Protein AF-A0A1L8ZB90-F1 (afdb_monomer_lite)

Structure (mmCIF, N/CA/C/O backbone):
data_AF-A0A1L8ZB90-F1
#
_entry.id   AF-A0A1L8ZB90-F1
#
loop_
_atom_site.group_PDB
_atom_site.id
_atom_site.type_symbol
_atom_site.label_atom_id
_atom_site.label_alt_id
_atom_site.label_comp_id
_atom_site.label_asym_id
_atom_site.label_entity_id
_atom_site.label_seq_id
_atom_site.pdbx_PDB_ins_code
_atom_site.Cartn_x
_atom_site.Cartn_y
_atom_site.Cartn_z
_atom_site.occupancy
_atom_site.B_iso_or_equiv
_atom_site.auth_seq_id
_atom_site.auth_comp_id
_atom_site.auth_asym_id
_atom_site.auth_atom_id
_atom_site.pdbx_PDB_model_num
ATOM 1 N N . PRO A 1 1 ? -13.145 5.309 1.805 1.00 86.44 1 PRO A N 1
ATOM 2 C CA . PRO A 1 1 ? -12.416 5.877 2.967 1.00 86.44 1 PRO A CA 1
ATOM 3 C C . PRO A 1 1 ? -12.798 7.351 3.095 1.00 86.44 1 PRO A C 1
ATOM 5 O O . PRO A 1 1 ? -12.930 8.012 2.069 1.00 86.44 1 PRO A O 1
ATOM 8 N N . ASN A 1 2 ? -13.015 7.847 4.309 1.00 92.38 2 ASN A N 1
ATOM 9 C CA . ASN A 1 2 ? -13.308 9.267 4.544 1.00 92.38 2 ASN A CA 1
ATOM 10 C C . ASN A 1 2 ? -12.031 10.081 4.822 1.00 92.38 2 ASN A C 1
ATOM 12 O O . ASN A 1 2 ? -12.013 11.290 4.612 1.00 92.38 2 ASN A O 1
ATOM 16 N N . LYS A 1 3 ? -10.950 9.420 5.250 1.00 95.19 3 LYS A N 1
ATOM 17 C CA . LYS A 1 3 ? -9.630 10.016 5.480 1.00 95.19 3 LYS A CA 1
ATOM 18 C C . LYS A 1 3 ? -8.533 8.997 5.181 1.00 95.19 3 LYS A C 1
ATOM 20 O O . LYS A 1 3 ? -8.748 7.792 5.315 1.00 95.19 3 LYS A O 1
ATOM 25 N N . PHE A 1 4 ? -7.347 9.477 4.822 1.00 96.38 4 PHE A N 1
ATOM 26 C CA . PHE A 1 4 ? -6.138 8.660 4.764 1.00 96.38 4 PHE A CA 1
ATOM 27 C C . PHE A 1 4 ? -4.920 9.424 5.297 1.00 96.38 4 PHE A C 1
ATOM 29 O O . PHE A 1 4 ? -4.939 10.652 5.379 1.00 96.38 4 PHE A O 1
ATOM 36 N N . SER A 1 5 ? -3.873 8.687 5.663 1.00 97.44 5 SER A N 1
ATOM 37 C CA . SER A 1 5 ? -2.557 9.213 6.027 1.00 97.44 5 SER A CA 1
ATOM 38 C C . SER A 1 5 ? -1.475 8.339 5.408 1.00 97.44 5 SER A C 1
ATOM 40 O O . SER A 1 5 ? -1.457 7.132 5.640 1.00 97.44 5 SER A O 1
ATOM 42 N N . ILE A 1 6 ? -0.566 8.936 4.637 1.00 97.94 6 ILE A N 1
ATOM 43 C CA . ILE A 1 6 ? 0.613 8.231 4.118 1.00 97.94 6 ILE A CA 1
ATOM 44 C C . ILE A 1 6 ? 1.630 8.116 5.253 1.00 97.94 6 ILE A C 1
ATOM 46 O O . ILE A 1 6 ? 1.935 9.104 5.917 1.00 97.94 6 ILE A O 1
ATOM 50 N N . ILE A 1 7 ? 2.123 6.903 5.481 1.00 97.94 7 ILE A N 1
ATOM 51 C CA . ILE A 1 7 ? 3.121 6.591 6.509 1.00 97.94 7 ILE A CA 1
ATOM 52 C C . ILE A 1 7 ? 4.505 6.550 5.883 1.00 97.94 7 ILE A C 1
ATOM 54 O O . ILE A 1 7 ? 5.449 7.133 6.403 1.00 97.94 7 ILE A O 1
ATOM 58 N N . GLU A 1 8 ? 4.621 5.841 4.764 1.00 98.19 8 GLU A N 1
ATOM 59 C CA . GLU A 1 8 ? 5.894 5.592 4.108 1.00 98.19 8 GLU A CA 1
ATOM 60 C C . GLU A 1 8 ? 5.679 5.521 2.602 1.00 98.19 8 GLU A C 1
ATOM 62 O O . GLU A 1 8 ? 4.748 4.868 2.126 1.00 98.19 8 GLU A O 1
ATOM 67 N N . THR A 1 9 ? 6.590 6.146 1.864 1.00 98.25 9 THR A N 1
ATOM 68 C CA . THR A 1 9 ? 6.721 5.986 0.419 1.00 98.25 9 THR A CA 1
ATOM 69 C C . THR A 1 9 ? 8.157 5.591 0.124 1.00 98.25 9 THR A C 1
ATOM 71 O O . THR A 1 9 ? 9.085 6.323 0.460 1.00 98.25 9 THR A O 1
ATOM 74 N N . THR A 1 10 ? 8.347 4.447 -0.521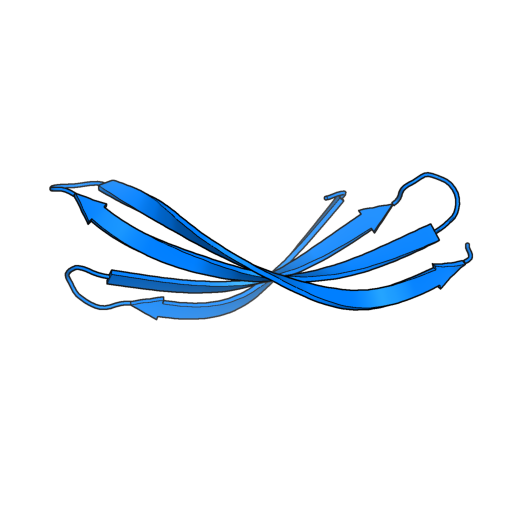 1.00 98.06 10 THR A N 1
ATOM 75 C CA . THR A 1 10 ? 9.651 3.980 -1.002 1.00 98.06 10 THR A CA 1
ATOM 76 C C . THR A 1 10 ? 9.546 3.639 -2.479 1.00 98.06 10 THR A C 1
ATOM 78 O O . THR A 1 10 ? 8.561 3.049 -2.914 1.00 98.06 10 THR A O 1
ATOM 81 N N . TYR A 1 11 ? 10.531 4.038 -3.281 1.00 96.56 11 TYR A N 1
ATOM 82 C CA . TYR A 1 11 ? 10.530 3.758 -4.714 1.00 96.56 11 TYR A CA 1
ATOM 83 C C . TYR A 1 11 ? 11.945 3.650 -5.277 1.00 96.56 11 TYR A C 1
ATOM 85 O O . TYR A 1 11 ? 12.905 4.171 -4.714 1.00 96.56 11 TYR A O 1
ATOM 93 N N . SER A 1 12 ? 12.036 2.935 -6.391 1.00 95.88 12 SER A N 1
ATOM 94 C CA . SER A 1 12 ? 13.185 2.846 -7.285 1.00 95.88 12 SER A CA 1
ATOM 95 C C . SER A 1 12 ? 12.793 3.391 -8.662 1.00 95.88 12 SER A C 1
ATOM 97 O O . SER A 1 12 ? 11.693 3.915 -8.841 1.00 95.88 12 SER A O 1
ATOM 99 N N . ASP A 1 13 ? 13.649 3.215 -9.665 1.00 95.50 13 ASP A N 1
ATOM 100 C CA . ASP A 1 13 ? 13.329 3.616 -11.038 1.00 95.50 13 ASP A CA 1
ATOM 101 C C . ASP A 1 13 ? 12.181 2.809 -11.663 1.00 95.50 13 ASP A C 1
ATOM 103 O O . ASP A 1 13 ? 11.553 3.281 -12.611 1.00 95.50 13 ASP A O 1
ATOM 107 N N . THR A 1 14 ? 11.889 1.603 -11.154 1.00 96.75 14 THR A N 1
ATOM 108 C CA . THR A 1 14 ? 10.935 0.665 -11.783 1.00 96.75 14 THR A CA 1
ATOM 109 C C . THR A 1 14 ? 9.825 0.162 -10.860 1.00 96.75 14 THR A C 1
ATOM 111 O O . THR A 1 14 ? 8.807 -0.339 -11.343 1.00 96.75 14 THR A O 1
ATOM 114 N N . SER A 1 15 ? 9.981 0.297 -9.543 1.00 97.62 15 SER A N 1
ATOM 115 C CA . SER A 1 15 ? 9.034 -0.213 -8.546 1.00 97.62 15 SER A CA 1
ATOM 116 C C . SER A 1 15 ? 8.826 0.773 -7.401 1.00 97.62 15 SER A C 1
ATOM 118 O O . SER A 1 15 ? 9.679 1.613 -7.125 1.00 97.62 15 SER A O 1
ATOM 120 N N . GLY A 1 16 ? 7.680 0.678 -6.737 1.00 98.00 16 GLY A N 1
ATOM 121 C CA . GLY A 1 16 ? 7.336 1.527 -5.605 1.00 98.00 16 GLY A CA 1
ATOM 122 C C . GLY A 1 16 ? 6.494 0.788 -4.580 1.00 98.00 16 GLY A C 1
ATOM 123 O O . GLY A 1 16 ? 5.867 -0.228 -4.877 1.00 98.00 16 GLY A O 1
ATOM 124 N N . LYS A 1 17 ? 6.478 1.308 -3.362 1.00 98.38 17 LYS A N 1
ATOM 125 C CA . LYS A 1 17 ? 5.658 0.842 -2.252 1.00 98.38 17 LYS A CA 1
ATOM 126 C C . LYS A 1 17 ? 5.156 2.063 -1.488 1.00 98.38 17 LYS A C 1
ATOM 128 O O . LYS A 1 17 ? 5.951 2.909 -1.082 1.00 98.38 17 LYS A O 1
ATOM 133 N N . VAL A 1 18 ? 3.847 2.144 -1.273 1.00 98.62 18 VAL A N 1
ATOM 134 C CA . VAL A 1 18 ? 3.228 3.169 -0.420 1.00 98.62 18 VAL A CA 1
ATOM 135 C C . VAL A 1 18 ? 2.473 2.477 0.697 1.00 98.62 18 VAL A C 1
ATOM 137 O O . VAL A 1 18 ? 1.615 1.637 0.437 1.00 98.62 18 VAL A O 1
ATOM 140 N N . ILE A 1 19 ? 2.776 2.845 1.936 1.00 98.56 19 ILE A N 1
ATOM 141 C CA . ILE A 1 19 ? 2.047 2.395 3.119 1.00 98.56 19 ILE A CA 1
ATOM 142 C C . ILE A 1 19 ? 1.165 3.548 3.586 1.00 9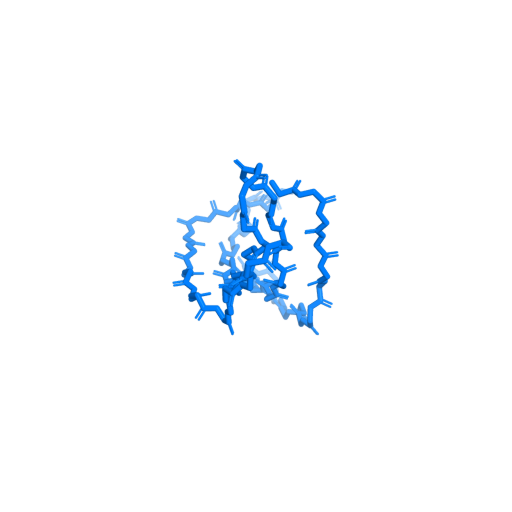8.56 19 ILE A C 1
ATOM 144 O O . ILE A 1 19 ? 1.662 4.64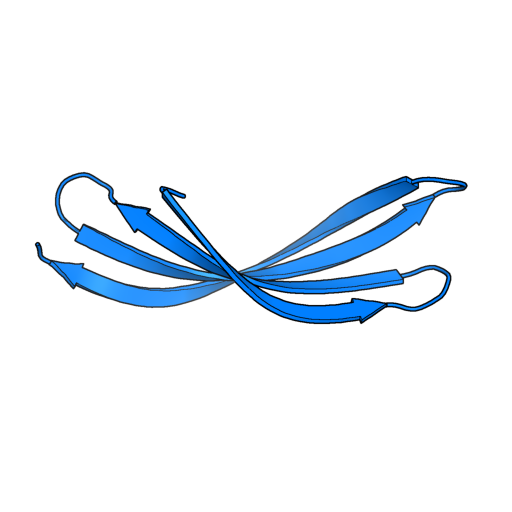6 3.847 1.00 98.56 19 ILE A O 1
ATOM 148 N N . ALA A 1 20 ? -0.137 3.306 3.701 1.00 98.38 20 ALA A N 1
ATOM 149 C CA . ALA A 1 20 ? -1.103 4.306 4.133 1.00 98.38 20 ALA A CA 1
ATOM 150 C C . ALA A 1 20 ? -2.121 3.722 5.114 1.00 98.38 20 ALA A C 1
ATOM 152 O O . ALA A 1 20 ? -2.639 2.623 4.912 1.00 98.38 20 ALA A O 1
ATOM 153 N N . ASP A 1 21 ? -2.453 4.490 6.146 1.00 98.19 21 ASP A N 1
ATOM 154 C CA . ASP A 1 21 ? -3.617 4.216 6.982 1.00 98.19 21 ASP A CA 1
ATOM 155 C C . ASP A 1 21 ? -4.847 4.858 6.341 1.00 98.19 21 ASP A C 1
ATOM 157 O O . ASP A 1 21 ? -4.870 6.058 6.061 1.00 98.19 21 ASP A O 1
ATOM 161 N N . LEU A 1 22 ? -5.870 4.047 6.089 1.00 97.94 22 LEU A N 1
ATOM 162 C CA . LEU A 1 22 ? -7.170 4.459 5.582 1.00 97.94 22 LEU A CA 1
ATOM 163 C C . LEU A 1 22 ? -8.200 4.319 6.698 1.00 97.94 22 LEU A C 1
ATOM 165 O O . LEU A 1 22 ? -8.309 3.274 7.345 1.00 97.94 22 LEU A O 1
ATOM 169 N N . TYR A 1 23 ? -8.987 5.373 6.872 1.00 96.38 23 TYR A N 1
ATOM 170 C CA . TYR A 1 23 ? -10.068 5.435 7.840 1.00 96.38 23 TYR A CA 1
ATOM 171 C C . TYR A 1 23 ? -11.405 5.355 7.106 1.00 96.38 23 TYR A C 1
ATOM 173 O O . TYR A 1 23 ? -11.587 5.909 6.012 1.00 96.38 23 TYR A O 1
ATOM 181 N N . PHE A 1 24 ? -12.325 4.605 7.693 1.00 95.75 24 PHE A N 1
ATOM 182 C CA . PHE A 1 24 ? -13.659 4.364 7.176 1.00 95.75 24 PHE A CA 1
ATOM 183 C C . PHE A 1 24 ? -14.674 4.654 8.273 1.00 95.75 24 PHE A C 1
ATOM 185 O O . PHE A 1 24 ? -14.415 4.443 9.458 1.00 95.75 24 PHE A O 1
ATOM 192 N N . ASP A 1 25 ? -15.830 5.120 7.832 1.00 93.81 25 ASP A N 1
ATOM 193 C CA . ASP A 1 25 ? -17.032 5.269 8.632 1.00 93.81 25 ASP A CA 1
ATOM 194 C C . ASP A 1 25 ? -18.131 4.511 7.879 1.00 93.81 25 ASP A C 1
ATOM 196 O O . ASP A 1 25 ? -18.401 4.832 6.718 1.00 93.81 25 ASP A O 1
ATOM 200 N N . ASP A 1 26 ? -18.682 3.467 8.497 1.00 89.25 26 ASP A N 1
ATOM 201 C CA . ASP A 1 26 ? -19.754 2.642 7.919 1.00 89.25 26 ASP A CA 1
ATOM 202 C C . ASP A 1 26 ? -21.153 2.993 8.459 1.00 89.25 26 ASP A C 1
ATOM 204 O O . ASP A 1 26 ? -22.133 2.319 8.150 1.00 89.25 26 ASP A O 1
ATOM 208 N N . GLY A 1 27 ? -21.256 4.061 9.253 1.00 90.81 27 GLY A N 1
ATOM 209 C CA . GLY A 1 27 ? -22.475 4.464 9.944 1.00 90.81 27 GLY A CA 1
ATOM 210 C C . GLY A 1 27 ? -22.507 4.047 11.414 1.00 90.81 27 GLY A C 1
ATOM 211 O O . GLY A 1 27 ? -22.984 4.848 12.217 1.00 90.81 27 GLY A O 1
ATOM 212 N N . GLN A 1 28 ? -21.938 2.896 11.786 1.00 91.81 28 GLN A N 1
ATOM 213 C CA . GLN A 1 28 ? -21.950 2.353 13.156 1.00 91.81 28 GLN A CA 1
ATOM 214 C C . GLN A 1 28 ? -20.561 2.299 13.804 1.00 91.81 28 GLN A C 1
ATOM 216 O O . GLN A 1 28 ? -20.432 2.505 15.010 1.00 91.81 28 GLN A O 1
ATOM 221 N N . PHE A 1 29 ? -19.517 2.088 13.007 1.00 92.81 29 PHE A N 1
ATOM 222 C CA . PHE A 1 29 ? -18.145 1.935 13.463 1.00 92.81 29 PHE A CA 1
ATOM 223 C C . PHE A 1 29 ? -17.200 2.888 12.734 1.00 92.81 29 PHE A C 1
ATOM 225 O O . PHE A 1 29 ? -17.343 3.193 11.546 1.00 92.81 29 PHE A O 1
ATOM 232 N N . TYR A 1 30 ? -16.165 3.304 13.455 1.00 94.12 30 TYR A N 1
ATOM 233 C CA . TYR A 1 30 ? -14.931 3.803 12.875 1.00 94.12 30 TYR A CA 1
ATOM 234 C C . TYR A 1 30 ? -13.972 2.633 12.677 1.00 94.12 30 TYR A C 1
ATOM 236 O O . TYR A 1 30 ? -13.594 1.950 13.631 1.00 94.12 30 TYR A O 1
ATOM 244 N N . ILE A 1 31 ? -13.552 2.412 11.435 1.00 95.94 31 ILE A N 1
ATOM 245 C CA . ILE A 1 31 ? -12.646 1.320 11.072 1.00 95.94 31 ILE A CA 1
ATOM 246 C C . ILE A 1 31 ? -11.356 1.923 10.529 1.00 95.94 31 ILE A C 1
ATOM 248 O O . ILE A 1 31 ? -11.386 2.756 9.621 1.00 95.94 31 ILE A O 1
ATOM 252 N N . SER A 1 32 ? -10.214 1.474 11.045 1.00 96.00 32 SER A N 1
ATOM 253 C CA . SER A 1 32 ? -8.900 1.803 10.497 1.00 96.00 32 SER A CA 1
ATOM 254 C C . SER A 1 32 ? -8.261 0.572 9.866 1.00 96.00 32 SER A C 1
ATOM 256 O O . SER A 1 32 ? -8.254 -0.527 10.433 1.00 96.00 32 SER A O 1
ATOM 258 N N . LYS A 1 33 ? -7.711 0.756 8.667 1.00 97.94 33 LYS A N 1
ATOM 259 C CA . LYS A 1 33 ? -6.979 -0.280 7.939 1.00 97.94 33 LYS A CA 1
ATOM 260 C C . LYS A 1 33 ? -5.668 0.283 7.422 1.00 97.94 33 LYS A C 1
ATOM 262 O O . LYS A 1 33 ? -5.644 1.399 6.914 1.00 97.94 33 LYS A O 1
ATOM 267 N N . ARG A 1 34 ? -4.608 -0.512 7.479 1.00 98.25 34 ARG A N 1
ATOM 268 C CA . ARG A 1 34 ? -3.332 -0.214 6.835 1.00 98.25 34 ARG A CA 1
ATOM 269 C C . ARG A 1 34 ? -3.271 -0.905 5.487 1.00 98.25 34 ARG A C 1
ATOM 271 O O . ARG A 1 34 ? -3.429 -2.122 5.408 1.00 98.25 34 ARG A O 1
ATOM 278 N N . TYR A 1 35 ? -3.048 -0.117 4.449 1.00 98.44 35 TYR A N 1
ATOM 279 C CA . TYR A 1 35 ? -2.814 -0.589 3.096 1.00 98.44 35 TYR A CA 1
ATOM 280 C C . TYR A 1 35 ? -1.332 -0.463 2.772 1.00 98.44 35 TYR A C 1
ATOM 282 O O . TYR A 1 35 ? -0.738 0.592 2.991 1.00 98.44 35 TYR A O 1
ATOM 290 N N . THR A 1 36 ? -0.765 -1.520 2.206 1.00 98.62 36 THR A N 1
ATOM 291 C CA . THR A 1 36 ? 0.541 -1.487 1.546 1.00 98.62 36 THR A CA 1
ATOM 292 C C . THR A 1 36 ? 0.293 -1.681 0.062 1.00 98.62 36 THR A C 1
ATOM 294 O O . THR A 1 36 ? -0.054 -2.779 -0.358 1.00 98.62 36 THR A O 1
ATOM 297 N N . PHE A 1 37 ? 0.430 -0.617 -0.719 1.00 98.56 37 PHE A N 1
ATOM 298 C CA . PHE A 1 37 ? 0.275 -0.630 -2.170 1.00 98.56 37 PHE A CA 1
ATOM 299 C C . PHE A 1 37 ? 1.625 -0.869 -2.834 1.00 98.56 37 PHE A C 1
ATOM 301 O O . PHE A 1 37 ? 2.594 -0.183 -2.505 1.00 98.56 37 PHE A O 1
ATOM 308 N N . PHE A 1 38 ? 1.674 -1.783 -3.799 1.00 98.56 38 PHE A N 1
ATOM 309 C CA . PHE A 1 38 ? 2.854 -2.041 -4.614 1.00 98.56 38 PHE A CA 1
ATOM 310 C C . PHE A 1 38 ? 2.654 -1.484 -6.015 1.00 98.56 38 PHE A C 1
ATOM 312 O O . PHE A 1 38 ? 1.657 -1.754 -6.687 1.00 98.56 38 PHE A O 1
ATOM 319 N N . PHE A 1 39 ? 3.636 -0.709 -6.459 1.00 98.44 39 PHE A N 1
ATOM 320 C CA . PHE A 1 39 ? 3.618 -0.017 -7.730 1.00 98.44 39 PHE A CA 1
ATOM 321 C C . PHE A 1 39 ? 4.685 -0.559 -8.665 1.00 98.44 39 PHE A C 1
ATOM 323 O O . PHE A 1 39 ? 5.784 -0.929 -8.244 1.00 98.44 39 PHE A O 1
ATOM 330 N N . LYS A 1 40 ? 4.371 -0.535 -9.956 1.00 98.12 40 LYS A N 1
ATOM 331 C CA . LYS A 1 40 ? 5.323 -0.780 -11.034 1.00 98.12 40 LYS A CA 1
ATOM 332 C C . LYS A 1 40 ? 5.230 0.356 -12.043 1.00 98.12 40 LYS A C 1
ATOM 334 O O . LYS A 1 40 ? 4.129 0.797 -12.381 1.00 98.12 40 LYS A O 1
ATOM 339 N N . LYS A 1 41 ? 6.386 0.846 -12.486 1.00 97.25 41 LYS A N 1
ATOM 340 C CA . LYS A 1 41 ? 6.476 1.886 -13.509 1.00 97.25 41 LYS A CA 1
ATOM 341 C C . LYS A 1 41 ? 6.365 1.254 -14.893 1.00 97.25 41 LYS A C 1
ATOM 343 O O . LYS A 1 41 ? 7.053 0.274 -15.179 1.00 97.25 41 LYS A O 1
ATOM 348 N N . TYR A 1 42 ? 5.518 1.830 -15.733 1.00 94.81 42 TYR A N 1
ATOM 349 C CA . TYR A 1 42 ? 5.390 1.519 -17.151 1.00 94.81 42 TYR A CA 1
ATOM 350 C C . TYR A 1 42 ? 5.605 2.811 -17.924 1.00 94.81 42 TYR A C 1
ATOM 352 O O . TYR A 1 42 ? 4.819 3.747 -17.790 1.00 94.81 42 TYR A O 1
ATOM 360 N N . ASP A 1 43 ? 6.701 2.869 -18.679 1.00 91.25 43 ASP A N 1
ATOM 361 C CA . ASP A 1 43 ? 7.167 4.053 -19.401 1.00 91.25 43 ASP A CA 1
ATOM 362 C C . ASP A 1 43 ? 7.158 5.323 -18.525 1.00 91.25 43 ASP A C 1
ATOM 364 O O . ASP A 1 43 ? 8.087 5.568 -17.749 1.00 91.25 43 ASP A O 1
ATOM 368 N N . TYR A 1 44 ? 6.091 6.118 -18.614 1.00 90.06 44 TYR A N 1
ATOM 369 C CA . TYR A 1 44 ? 5.925 7.414 -17.957 1.00 90.06 44 TYR A CA 1
ATOM 370 C C . TYR A 1 44 ? 4.887 7.430 -16.821 1.00 90.06 44 TYR A C 1
ATOM 372 O O . TYR A 1 44 ? 4.696 8.478 -16.205 1.00 90.06 44 TYR A O 1
ATOM 380 N N . TYR A 1 45 ? 4.226 6.310 -16.509 1.00 94.44 45 TYR A N 1
ATOM 381 C CA . TYR A 1 45 ? 3.217 6.246 -15.447 1.00 94.44 45 TYR A CA 1
ATOM 382 C C . TYR A 1 45 ? 3.427 5.069 -14.492 1.00 94.44 45 TYR A C 1
ATOM 384 O O . TYR A 1 45 ? 4.116 4.093 -14.781 1.00 94.44 45 TYR A O 1
ATOM 392 N N . TRP A 1 46 ? 2.838 5.186 -13.306 1.00 97.12 46 TRP A N 1
ATOM 393 C CA . TRP A 1 46 ? 2.889 4.171 -12.262 1.00 97.12 46 TRP A CA 1
ATOM 394 C C . TRP A 1 46 ? 1.525 3.511 -12.129 1.00 97.12 46 TRP A C 1
ATOM 396 O O . TRP A 1 46 ? 0.510 4.204 -12.079 1.00 97.12 46 TRP A O 1
ATOM 406 N N . ILE A 1 47 ? 1.502 2.185 -12.028 1.00 97.75 47 ILE A N 1
ATOM 407 C CA . ILE A 1 47 ? 0.283 1.437 -11.715 1.00 97.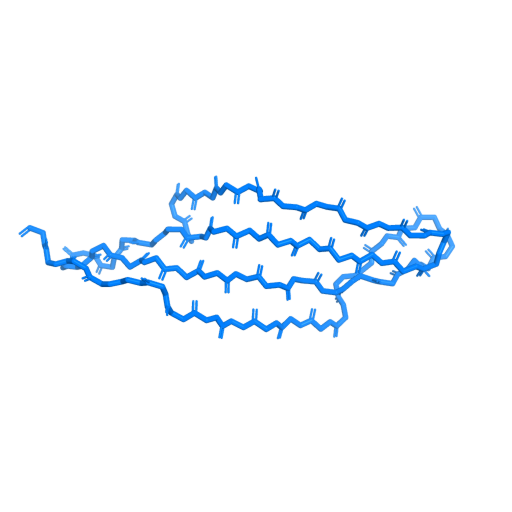75 47 ILE A CA 1
ATOM 408 C C . ILE A 1 47 ? 0.445 0.722 -10.387 1.00 97.75 47 ILE A C 1
ATOM 410 O O . ILE A 1 47 ? 1.520 0.195 -10.098 1.00 97.75 47 ILE A O 1
ATOM 414 N N . ILE A 1 48 ? -0.633 0.667 -9.613 1.00 97.88 48 ILE A N 1
ATOM 415 C CA . ILE A 1 48 ? -0.749 -0.278 -8.504 1.00 97.88 48 ILE A CA 1
ATOM 416 C C . ILE A 1 48 ? -1.007 -1.643 -9.136 1.00 97.88 48 ILE A C 1
ATOM 418 O O . ILE A 1 48 ? -1.999 -1.799 -9.846 1.00 97.88 48 ILE A O 1
ATOM 422 N N . TYR A 1 49 ? -0.118 -2.608 -8.916 1.00 97.19 49 TYR A N 1
ATOM 423 C CA . TYR A 1 49 ? -0.301 -3.970 -9.429 1.00 97.19 49 TYR A CA 1
ATOM 424 C C . TYR A 1 49 ? -0.695 -4.964 -8.335 1.00 97.19 49 TYR A C 1
ATOM 426 O O . TYR A 1 49 ? -1.221 -6.025 -8.655 1.00 97.19 49 TYR A O 1
ATOM 434 N N . ASP A 1 50 ? -0.443 -4.628 -7.069 1.00 98.38 50 AS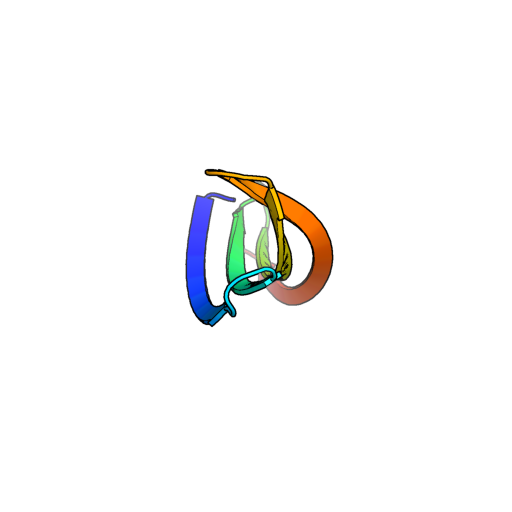P A N 1
ATOM 435 C CA . ASP A 1 50 ? -0.798 -5.458 -5.923 1.00 98.38 50 ASP A CA 1
ATOM 436 C C . ASP A 1 50 ? -0.985 -4.598 -4.665 1.00 98.38 50 ASP A C 1
ATOM 438 O O . ASP A 1 50 ? -0.512 -3.455 -4.591 1.00 98.38 50 ASP A O 1
ATOM 442 N N . TYR A 1 51 ? -1.681 -5.138 -3.669 1.00 98.19 51 TYR A N 1
ATOM 443 C CA . TYR A 1 51 ? -1.842 -4.507 -2.368 1.00 98.19 51 TYR A CA 1
ATOM 444 C C . TYR A 1 51 ? -2.110 -5.518 -1.248 1.00 98.19 51 TYR A C 1
ATOM 446 O O . TYR A 1 51 ? -2.767 -6.539 -1.426 1.00 98.19 51 TYR A O 1
ATOM 454 N N . ILE A 1 52 ? -1.667 -5.169 -0.040 1.00 98.25 52 ILE A N 1
ATOM 455 C CA . ILE A 1 52 ? -1.981 -5.894 1.197 1.00 98.25 52 ILE A CA 1
ATOM 456 C C . ILE A 1 52 ? -2.844 -5.003 2.084 1.00 98.25 52 ILE A C 1
ATOM 458 O O . ILE A 1 52 ? -2.605 -3.797 2.175 1.00 98.25 52 ILE A O 1
ATOM 462 N N . VAL A 1 53 ? -3.824 -5.601 2.764 1.00 97.94 53 VAL A N 1
ATOM 463 C CA . VAL A 1 53 ? -4.698 -4.911 3.720 1.00 97.94 53 VAL A CA 1
ATOM 464 C C . VAL A 1 53 ? -4.592 -5.562 5.089 1.00 97.94 53 VAL A C 1
ATOM 466 O O . VAL A 1 53 ? -4.782 -6.767 5.229 1.00 97.94 53 VAL A O 1
ATOM 469 N N . GLN A 1 54 ? -4.365 -4.745 6.111 1.00 97.62 54 GLN A N 1
ATOM 470 C CA . GLN A 1 54 ? -4.397 -5.153 7.508 1.00 97.62 54 GLN A CA 1
ATOM 471 C C . GLN A 1 54 ? -5.427 -4.311 8.264 1.00 97.62 54 GLN A C 1
ATOM 473 O O . GLN A 1 54 ? -5.386 -3.083 8.211 1.00 97.62 54 GLN A O 1
ATOM 478 N N . ASN A 1 55 ? -6.338 -4.947 9.003 1.00 94.12 55 ASN A N 1
ATOM 479 C CA . ASN A 1 55 ? -7.202 -4.225 9.939 1.00 94.12 55 ASN A CA 1
ATOM 480 C C . ASN A 1 55 ? -6.361 -3.788 11.144 1.00 94.12 55 ASN A C 1
ATOM 482 O O . ASN A 1 55 ? -5.735 -4.625 11.793 1.00 94.12 55 ASN A O 1
ATOM 486 N N . THR A 1 56 ? -6.330 -2.489 11.430 1.00 93.62 56 THR A N 1
ATOM 487 C CA . THR A 1 56 ? -5.528 -1.925 12.529 1.00 93.62 56 THR A CA 1
ATOM 488 C C . THR A 1 56 ? -6.373 -1.483 13.714 1.00 93.62 56 THR A C 1
ATOM 490 O O . THR A 1 56 ? -5.831 -1.281 14.796 1.00 93.62 56 THR A O 1
ATOM 493 N N . GLY A 1 57 ? -7.690 -1.364 13.539 1.00 90.38 57 GLY A N 1
ATOM 494 C CA . GLY A 1 57 ? -8.596 -0.999 14.618 1.00 90.38 57 GLY A CA 1
ATOM 495 C C . GLY A 1 57 ? -10.052 -0.932 14.174 1.00 90.38 57 GLY A C 1
ATOM 496 O O . GLY A 1 57 ? -10.359 -0.666 13.011 1.00 90.38 57 GLY A O 1
ATOM 497 N N . ILE A 1 58 ? -10.942 -1.179 15.131 1.00 92.62 58 ILE A N 1
ATOM 498 C CA . ILE A 1 58 ? -12.386 -0.973 15.024 1.00 92.62 58 ILE A CA 1
ATOM 499 C C . ILE A 1 58 ? -12.818 -0.297 16.323 1.00 92.62 58 ILE A C 1
ATOM 501 O O . ILE A 1 58 ? -12.401 -0.717 17.404 1.00 92.62 58 ILE A O 1
ATOM 505 N N . LYS A 1 59 ? -13.625 0.756 16.220 1.00 89.62 59 LYS A N 1
ATOM 506 C CA . LYS A 1 59 ? -14.186 1.476 17.362 1.00 89.62 59 LYS A CA 1
ATOM 507 C C . LYS A 1 59 ? -15.658 1.775 17.094 1.00 89.62 59 LYS A C 1
ATOM 509 O O . LYS A 1 59 ? -15.979 2.311 16.040 1.00 89.62 59 LYS A O 1
ATOM 514 N N . GLU A 1 60 ? -16.531 1.439 18.035 1.00 84.56 60 GLU A N 1
ATOM 515 C CA . GLU A 1 60 ? -17.945 1.833 17.993 1.00 84.56 60 GLU A CA 1
ATOM 516 C C . GLU A 1 60 ? -18.091 3.355 18.166 1.00 84.56 60 GLU A C 1
ATOM 518 O O . GLU A 1 60 ? -17.213 4.006 18.750 1.00 84.56 60 GLU A O 1
ATOM 523 N N . LYS A 1 61 ? -19.149 3.925 17.586 1.00 84.81 61 LYS A N 1
ATOM 524 C CA . LYS A 1 61 ? -19.428 5.364 17.654 1.00 84.81 61 LYS A CA 1
ATOM 525 C C . LYS A 1 61 ? -19.925 5.824 19.017 1.00 84.81 61 LYS A C 1
ATOM 527 O O . LYS A 1 61 ? -20.720 5.097 19.641 1.00 84.81 61 LYS A O 1
#

Organism: Borrelia bissettiae (NCBI:txid64897)

Foldseek 3Di:
DPDKDWDDWDDDPFKIWTWMWDWDDPPFKIWIKIKIFIWTDDDDDIDGPDMDIDTPDIGTD

Secondary str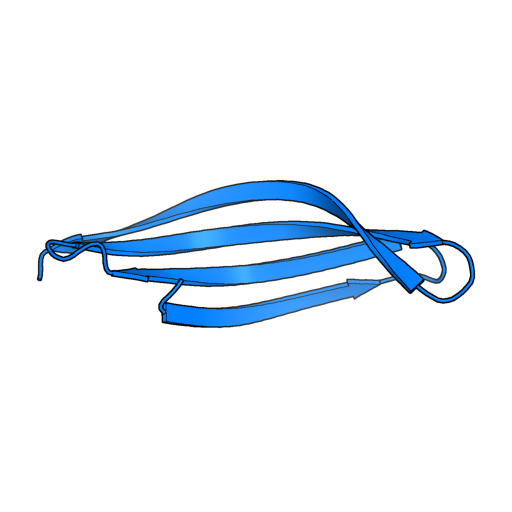ucture (DSSP, 8-state):
--EEEEEEEEE-SSEEEEEEEEEEE-SSEEEEEEEEEEEEEETTEEEEEEEEEEEEEEEE-

Radius of gyration: 13.9 Å; chains: 1; bounding box: 36×16×37 Å

Sequence (61 aa):
PNKFSIIETTYSDTSGKVIADLYFDDGQFYISKRYTFFFKKYDYYWIIYDYIVQNTGIKEK

pLDDT: mean 95.57, std 3.52, range [84.56, 98.62]